Protein AF-A0A1Z4I509-F1 (afdb_monomer_lite)

Radius of gyration: 17.59 Å; chains: 1; bounding box: 39×31×48 Å

Structure (mmCIF, N/CA/C/O backbone):
data_AF-A0A1Z4I509-F1
#
_entry.id   AF-A0A1Z4I509-F1
#
loop_
_atom_site.group_PDB
_atom_site.id
_atom_site.type_symbol
_atom_site.label_atom_id
_atom_site.label_alt_id
_atom_site.label_comp_id
_atom_site.label_asym_id
_atom_site.label_entity_id
_atom_site.label_seq_id
_atom_site.pdbx_PDB_ins_code
_atom_site.Cartn_x
_atom_site.Cartn_y
_atom_site.Cartn_z
_atom_site.occupancy
_atom_site.B_iso_or_equiv
_atom_site.auth_seq_id
_atom_site.auth_comp_id
_atom_site.auth_asym_id
_atom_site.auth_atom_id
_atom_site.pdbx_PDB_model_num
ATOM 1 N N . MET A 1 1 ? -10.366 -4.684 31.241 1.00 82.88 1 MET A N 1
ATOM 2 C CA . MET A 1 1 ? -9.921 -3.848 30.111 1.00 82.88 1 MET A CA 1
ATOM 3 C C . MET A 1 1 ? -9.775 -4.727 28.881 1.00 82.88 1 MET A C 1
ATOM 5 O O . MET A 1 1 ? -9.062 -5.721 28.947 1.00 82.88 1 MET A O 1
ATOM 9 N N . GLN A 1 2 ? -10.506 -4.411 27.819 1.00 95.00 2 GLN A N 1
ATOM 10 C CA . GLN A 1 2 ? -10.500 -5.106 26.530 1.00 95.00 2 GLN A CA 1
ATOM 11 C C . GLN A 1 2 ? -9.866 -4.188 25.478 1.00 95.00 2 GLN A C 1
ATOM 13 O O . GLN A 1 2 ? -9.890 -2.970 25.636 1.00 95.00 2 GLN A O 1
ATOM 18 N N . LEU A 1 3 ? -9.281 -4.758 24.428 1.00 95.19 3 LEU A N 1
ATOM 19 C CA . LEU A 1 3 ? -8.658 -4.005 23.341 1.00 95.19 3 LEU A CA 1
ATOM 20 C C . LEU A 1 3 ? -9.284 -4.441 22.020 1.00 95.19 3 LEU A C 1
ATOM 22 O O . LEU A 1 3 ? -9.348 -5.636 21.738 1.00 95.19 3 LEU A O 1
ATOM 26 N N . VAL A 1 4 ? -9.720 -3.470 21.221 1.00 94.94 4 VAL A N 1
ATOM 27 C CA . VAL A 1 4 ? -10.074 -3.677 19.815 1.00 94.94 4 VAL A CA 1
ATOM 28 C C . VAL A 1 4 ? -8.998 -3.041 18.940 1.00 94.94 4 VAL A C 1
ATOM 30 O O . VAL A 1 4 ? -8.569 -1.914 19.195 1.00 94.94 4 VAL A O 1
ATOM 33 N N . ILE A 1 5 ? -8.540 -3.785 17.936 1.00 95.25 5 ILE A N 1
ATOM 34 C CA . ILE A 1 5 ? -7.506 -3.356 16.994 1.00 95.25 5 ILE A CA 1
ATOM 35 C C . ILE A 1 5 ? -8.140 -3.337 15.607 1.00 95.25 5 ILE A C 1
ATOM 37 O O . ILE A 1 5 ? -8.673 -4.358 15.173 1.00 95.25 5 ILE A O 1
ATOM 41 N N . PHE A 1 6 ? -8.110 -2.183 14.947 1.00 94.44 6 PHE A N 1
ATOM 42 C CA . PHE A 1 6 ? -8.644 -2.006 13.599 1.00 94.44 6 PHE A CA 1
ATOM 43 C C . PHE A 1 6 ? -7.510 -1.919 12.588 1.00 94.44 6 PHE A C 1
ATOM 45 O O . PHE A 1 6 ? -6.542 -1.194 12.805 1.00 94.44 6 PHE A O 1
ATOM 52 N N . ASP A 1 7 ? -7.659 -2.629 11.480 1.00 92.12 7 ASP A N 1
ATOM 53 C CA . ASP A 1 7 ? -6.927 -2.330 10.252 1.00 92.12 7 ASP A CA 1
ATOM 54 C C . ASP A 1 7 ? -7.431 -1.004 9.640 1.00 92.12 7 ASP A C 1
ATOM 56 O O . ASP A 1 7 ? -8.501 -0.518 10.018 1.00 92.12 7 ASP A O 1
ATOM 60 N N . ILE A 1 8 ? -6.670 -0.388 8.734 1.00 89.81 8 ILE A N 1
ATOM 61 C CA . ILE A 1 8 ? -7.024 0.887 8.091 1.00 89.81 8 ILE A CA 1
ATOM 62 C C . ILE A 1 8 ? -7.667 0.621 6.732 1.00 89.81 8 ILE A C 1
ATOM 64 O O . ILE A 1 8 ? -8.854 0.905 6.538 1.00 89.81 8 ILE A O 1
ATOM 68 N N . ASP A 1 9 ? -6.891 0.071 5.804 1.00 87.38 9 ASP A N 1
ATOM 69 C CA . ASP A 1 9 ? -7.250 -0.009 4.395 1.00 87.38 9 ASP A CA 1
ATOM 70 C C . ASP A 1 9 ? -8.288 -1.113 4.152 1.00 87.38 9 ASP A C 1
ATOM 72 O O . ASP A 1 9 ? -8.135 -2.266 4.541 1.00 87.38 9 ASP A O 1
ATOM 76 N N . GLY A 1 10 ? -9.438 -0.743 3.588 1.00 86.69 10 GLY A N 1
ATOM 77 C CA . GLY A 1 10 ? -10.582 -1.643 3.416 1.00 86.69 10 GLY A CA 1
ATOM 78 C C . GLY A 1 10 ? -11.367 -1.946 4.700 1.00 86.69 10 GLY A C 1
ATOM 79 O O . GLY A 1 10 ? -12.423 -2.574 4.618 1.00 86.69 10 GLY A O 1
ATOM 80 N N . THR A 1 11 ? -10.910 -1.466 5.864 1.00 92.31 11 THR A N 1
ATOM 81 C CA . THR A 1 11 ? -11.594 -1.634 7.160 1.00 92.31 11 THR A CA 1
ATOM 82 C C . THR A 1 11 ? -12.173 -0.319 7.680 1.00 92.31 11 THR A C 1
ATOM 84 O O . THR A 1 11 ? -13.371 -0.235 7.950 1.00 92.31 11 THR A O 1
ATOM 87 N N . LEU A 1 12 ? -11.347 0.722 7.812 1.00 92.50 12 LEU A N 1
ATOM 88 C CA . LEU A 1 12 ? -11.775 2.063 8.221 1.00 92.50 12 LEU A CA 1
ATOM 89 C C . LEU A 1 12 ? -11.957 2.991 7.021 1.00 92.50 12 LEU A C 1
ATOM 91 O O . LEU A 1 12 ? -12.886 3.800 7.018 1.00 92.50 12 LEU A O 1
ATOM 95 N N . THR A 1 13 ? -11.107 2.862 6.001 1.00 90.12 13 THR A N 1
ATOM 96 C CA . THR A 1 13 ? -11.131 3.690 4.791 1.00 90.12 13 THR A CA 1
ATOM 97 C C . THR A 1 13 ? -11.274 2.839 3.539 1.00 90.12 13 THR A C 1
ATOM 99 O O . THR A 1 13 ? -10.686 1.769 3.422 1.00 90.12 13 THR A O 1
ATOM 102 N N . ASN A 1 14 ? -12.040 3.320 2.563 1.00 87.12 14 ASN A N 1
ATOM 103 C CA . ASN A 1 14 ? -12.175 2.680 1.259 1.00 87.12 14 ASN A CA 1
ATOM 104 C C . ASN A 1 14 ? -10.986 3.023 0.340 1.00 87.12 14 ASN A C 1
ATOM 106 O O . ASN A 1 14 ? -11.157 3.735 -0.646 1.00 87.12 14 ASN A O 1
ATOM 110 N N . SER A 1 15 ? -9.783 2.577 0.708 1.00 82.25 15 SER A N 1
ATOM 111 C CA . SER A 1 15 ? -8.508 3.001 0.105 1.00 82.25 15 SER A CA 1
ATOM 112 C C . SER A 1 15 ? -7.815 1.958 -0.789 1.00 82.25 15 SER A C 1
ATOM 114 O O . SER A 1 15 ? -6.928 2.327 -1.557 1.00 82.25 15 SER A O 1
ATOM 116 N N . ASN A 1 16 ? -8.242 0.690 -0.772 1.00 78.38 16 ASN A N 1
ATOM 117 C CA . ASN A 1 16 ? -7.530 -0.415 -1.442 1.00 78.38 16 ASN A CA 1
ATOM 118 C C . ASN A 1 16 ? -7.316 -0.208 -2.954 1.00 78.38 16 ASN A C 1
ATOM 120 O O . ASN A 1 16 ? -6.223 -0.432 -3.474 1.00 78.38 16 ASN A O 1
ATOM 124 N N . ASP A 1 17 ? -8.350 0.231 -3.675 1.00 79.06 17 ASP A N 1
ATOM 125 C CA . ASP A 1 17 ? -8.315 0.259 -5.144 1.00 79.06 17 ASP A CA 1
ATOM 126 C C . ASP A 1 17 ? -7.367 1.335 -5.701 1.00 79.06 17 ASP A C 1
ATOM 128 O O . ASP A 1 17 ? -6.696 1.138 -6.724 1.00 79.06 17 ASP A O 1
ATOM 132 N N . PHE A 1 18 ? -7.297 2.498 -5.044 1.00 85.38 18 PHE A N 1
ATOM 133 C CA . PHE A 1 18 ? -6.451 3.589 -5.531 1.00 85.38 18 PHE A CA 1
ATOM 134 C C . PHE A 1 18 ? -4.980 3.373 -5.170 1.00 85.38 18 PHE A C 1
ATOM 136 O O . PHE A 1 18 ? -4.111 3.810 -5.929 1.00 85.38 18 PHE A O 1
ATOM 143 N N . ASP A 1 19 ? -4.711 2.683 -4.061 1.00 87.81 19 ASP A N 1
ATOM 144 C CA . ASP A 1 19 ? -3.364 2.343 -3.622 1.00 87.81 19 ASP A CA 1
ATOM 145 C C . ASP A 1 19 ? -2.666 1.432 -4.642 1.00 87.81 19 ASP A C 1
ATOM 147 O O . ASP A 1 19 ? -1.652 1.810 -5.239 1.00 87.81 19 ASP A O 1
ATOM 151 N N . ALA A 1 20 ? -3.318 0.317 -4.993 1.00 90.38 20 ALA A N 1
ATOM 152 C CA . ALA A 1 20 ? -2.856 -0.605 -6.031 1.00 90.38 20 ALA A CA 1
ATOM 153 C C . ALA A 1 20 ? -2.611 0.104 -7.377 1.00 90.38 20 ALA A C 1
ATOM 155 O O . ALA A 1 20 ? -1.593 -0.116 -8.042 1.00 90.38 20 ALA A O 1
ATOM 156 N N . THR A 1 21 ? -3.518 1.010 -7.761 1.00 92.38 21 THR A N 1
ATOM 157 C CA . THR A 1 21 ? -3.390 1.805 -8.992 1.00 92.38 21 THR A CA 1
ATOM 158 C C . THR A 1 21 ? -2.153 2.706 -8.958 1.00 92.38 21 THR A C 1
ATOM 160 O O . THR A 1 21 ? -1.405 2.778 -9.938 1.00 92.38 21 THR A O 1
ATOM 163 N N . CYS A 1 22 ? -1.909 3.395 -7.840 1.00 94.31 22 CYS A N 1
ATOM 164 C CA . CYS A 1 22 ? -0.744 4.263 -7.678 1.00 94.31 22 CYS A CA 1
ATOM 165 C C . CYS A 1 22 ? 0.562 3.463 -7.669 1.00 94.31 22 CYS A C 1
ATOM 167 O O . CYS A 1 22 ? 1.551 3.919 -8.247 1.00 94.31 22 CYS A O 1
ATOM 169 N N . PHE A 1 23 ? 0.563 2.276 -7.060 1.00 95.31 23 PHE A N 1
ATOM 170 C CA . PHE A 1 23 ? 1.738 1.418 -6.984 1.00 95.31 23 PHE A CA 1
ATOM 171 C C . PHE A 1 23 ? 2.159 0.920 -8.370 1.00 95.31 23 PHE A C 1
ATOM 173 O O . PHE A 1 23 ? 3.288 1.167 -8.794 1.00 95.31 23 PHE A O 1
ATOM 180 N N . ILE A 1 24 ? 1.230 0.347 -9.145 1.00 95.81 24 ILE A N 1
ATOM 181 C CA . ILE A 1 24 ? 1.487 -0.097 -10.529 1.00 95.81 24 ILE A CA 1
ATOM 182 C C . ILE A 1 24 ? 1.959 1.074 -11.395 1.00 95.81 24 ILE A C 1
ATOM 184 O O . ILE A 1 24 ? 2.954 0.969 -12.119 1.00 95.81 24 ILE A O 1
ATOM 188 N N . ARG A 1 25 ? 1.290 2.227 -11.282 1.00 96.31 25 ARG A N 1
ATOM 189 C CA . ARG A 1 25 ? 1.648 3.426 -12.044 1.00 96.31 25 ARG A CA 1
ATOM 190 C C . ARG A 1 25 ? 3.049 3.940 -11.701 1.00 96.31 25 ARG A C 1
ATOM 192 O O . ARG A 1 25 ? 3.692 4.545 -12.559 1.00 96.31 25 ARG A O 1
ATOM 199 N N . ALA A 1 26 ? 3.545 3.708 -10.486 1.00 97.56 26 ALA A N 1
ATOM 200 C CA . ALA A 1 26 ? 4.902 4.088 -10.111 1.00 97.56 26 ALA A CA 1
ATOM 201 C C . ALA A 1 26 ? 5.961 3.303 -10.899 1.00 97.56 26 ALA A C 1
ATOM 203 O O . ALA A 1 26 ? 6.915 3.907 -11.391 1.00 97.56 26 ALA A O 1
ATOM 204 N N . PHE A 1 27 ? 5.772 1.994 -11.082 1.00 97.62 27 PHE A N 1
ATOM 205 C CA . PHE A 1 27 ? 6.670 1.174 -11.901 1.00 97.62 27 PHE A CA 1
ATOM 206 C C . PHE A 1 27 ? 6.645 1.576 -13.374 1.00 97.62 27 PHE A C 1
ATOM 208 O O . PHE A 1 27 ? 7.697 1.679 -14.007 1.00 97.62 27 PHE A O 1
ATOM 215 N N . GLU A 1 28 ? 5.456 1.841 -13.911 1.00 96.81 28 GLU A N 1
ATOM 216 C CA . GLU A 1 28 ? 5.304 2.280 -15.296 1.00 96.81 28 GLU A CA 1
ATOM 217 C C . GLU A 1 28 ? 6.041 3.607 -15.537 1.00 96.81 28 GLU A C 1
ATOM 219 O O . GLU A 1 28 ? 6.774 3.746 -16.512 1.00 96.81 28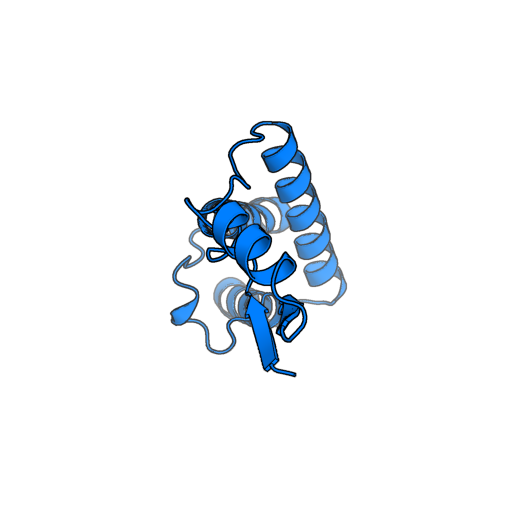 GLU A O 1
ATOM 224 N N . LEU A 1 29 ? 5.901 4.575 -14.625 1.00 97.06 29 LEU A N 1
ATOM 225 C CA . LEU A 1 29 ? 6.510 5.898 -14.775 1.00 97.06 29 LEU A CA 1
ATOM 226 C C . LEU A 1 29 ? 8.028 5.914 -14.564 1.00 97.06 29 LEU A C 1
ATOM 228 O O . LEU A 1 29 ? 8.709 6.704 -15.214 1.00 97.06 29 LEU A O 1
ATOM 232 N N . GLU A 1 30 ? 8.561 5.096 -13.655 1.00 97.31 30 GLU A N 1
ATOM 233 C CA . GLU A 1 30 ? 9.997 5.109 -13.338 1.00 97.31 30 GLU A CA 1
ATOM 234 C C . GLU A 1 30 ? 10.814 4.133 -14.198 1.00 97.31 30 GLU A C 1
ATOM 236 O O . GLU A 1 30 ? 11.981 4.409 -14.481 1.00 97.31 30 GLU A O 1
ATOM 241 N N . PHE A 1 31 ? 10.221 3.014 -14.633 1.00 95.94 31 PHE A N 1
ATOM 242 C CA . PHE A 1 31 ? 10.941 1.932 -15.323 1.00 95.94 31 PHE A CA 1
ATOM 243 C C . PHE A 1 31 ? 10.280 1.465 -16.623 1.00 95.94 31 PHE A C 1
ATOM 245 O O . PHE A 1 31 ? 10.849 0.630 -17.323 1.00 95.94 31 P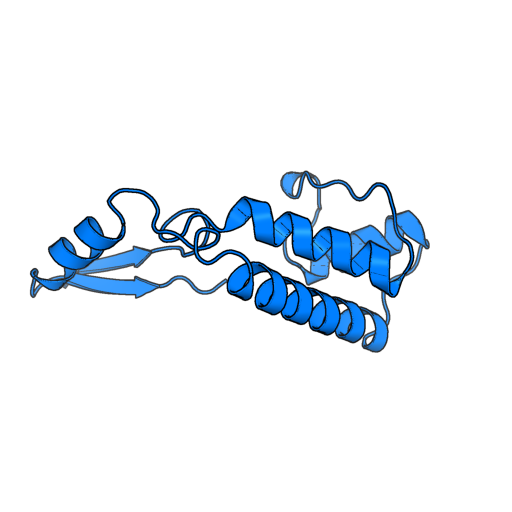HE A O 1
ATOM 252 N N . GLY A 1 32 ? 9.098 1.983 -16.972 1.00 96.12 32 GLY A N 1
ATOM 253 C CA . GLY A 1 32 ? 8.368 1.551 -18.165 1.00 96.12 32 GLY A CA 1
ATOM 254 C C . GLY A 1 32 ? 7.803 0.135 -18.058 1.00 96.12 32 GLY A C 1
ATOM 255 O O . GLY A 1 32 ? 7.493 -0.470 -19.082 1.00 96.12 32 GLY A O 1
ATOM 256 N N . PHE A 1 33 ? 7.686 -0.422 -16.847 1.00 95.81 33 PHE A N 1
ATOM 257 C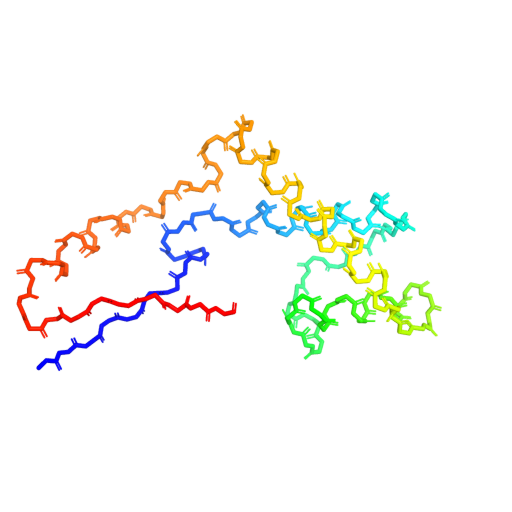 CA . PHE A 1 33 ? 7.115 -1.754 -16.663 1.00 95.81 33 PHE A CA 1
ATOM 258 C C . PHE A 1 33 ? 5.602 -1.706 -16.885 1.00 95.81 33 PHE A C 1
ATOM 260 O O . PHE A 1 33 ? 4.869 -1.091 -16.113 1.00 95.81 33 PHE A 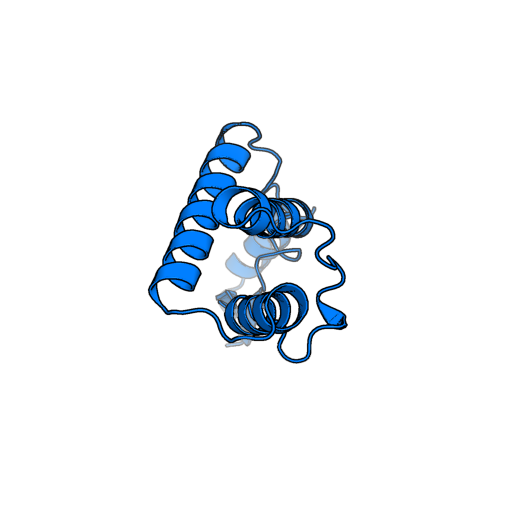O 1
ATOM 267 N N . SER A 1 34 ? 5.144 -2.373 -17.940 1.00 90.75 34 SER A N 1
ATOM 268 C CA . SER A 1 34 ? 3.733 -2.622 -18.229 1.00 90.75 34 SER A CA 1
ATOM 269 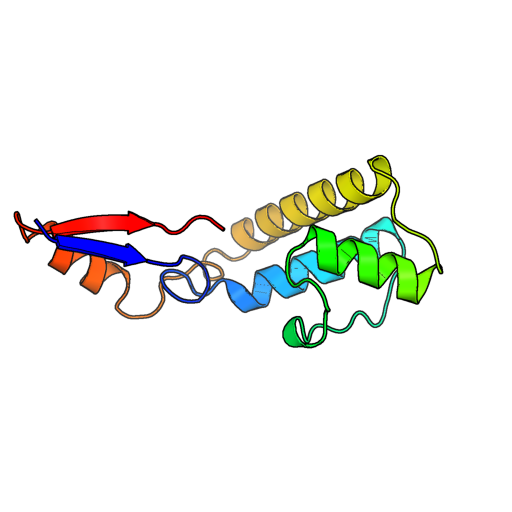C C . SER A 1 34 ? 3.331 -4.034 -17.798 1.00 90.75 34 SER A C 1
ATOM 271 O O . SER A 1 34 ? 4.191 -4.879 -17.536 1.00 90.75 34 SER A O 1
ATOM 273 N N . GLU A 1 35 ? 2.021 -4.302 -17.751 1.00 91.31 35 GLU A N 1
ATOM 274 C CA . GLU A 1 35 ? 1.470 -5.642 -17.476 1.00 91.31 35 GLU A CA 1
ATOM 275 C C . GLU A 1 35 ? 1.990 -6.220 -16.148 1.00 91.31 35 GLU A C 1
ATOM 277 O O . GLU A 1 35 ? 2.538 -7.323 -16.092 1.00 91.31 35 GLU A O 1
ATOM 282 N N . ILE A 1 36 ? 1.907 -5.421 -15.083 1.00 94.62 36 ILE A N 1
ATOM 283 C CA . ILE A 1 36 ? 2.146 -5.889 -13.716 1.00 94.62 36 ILE A CA 1
ATOM 284 C C . ILE A 1 36 ? 0.871 -6.576 -13.237 1.00 94.62 36 ILE A C 1
ATOM 286 O O . ILE A 1 36 ? -0.222 -6.024 -13.377 1.00 94.62 36 ILE A O 1
ATOM 290 N N . ASN A 1 37 ? 1.018 -7.778 -12.686 1.00 92.44 37 ASN A N 1
ATOM 291 C CA . ASN A 1 37 ? -0.090 -8.513 -12.105 1.00 92.44 37 ASN A CA 1
ATOM 292 C C . ASN A 1 37 ? -0.588 -7.778 -10.855 1.00 92.44 37 ASN A C 1
ATOM 294 O O . ASN A 1 37 ? 0.145 -7.632 -9.886 1.00 92.44 37 ASN A O 1
ATOM 298 N N . SER A 1 38 ? -1.832 -7.307 -10.875 1.00 90.56 38 SER A N 1
ATOM 299 C CA . SER A 1 38 ? -2.446 -6.649 -9.718 1.00 90.56 38 SER A CA 1
ATOM 300 C C . SER A 1 38 ? -3.039 -7.642 -8.715 1.00 90.56 38 SER A C 1
ATOM 302 O O . SER A 1 38 ? -3.577 -7.225 -7.691 1.00 90.56 38 SER A O 1
ATOM 304 N N . ASN A 1 39 ? -2.997 -8.949 -8.999 1.00 91.88 39 ASN A N 1
ATOM 305 C CA . ASN A 1 39 ? -3.371 -9.969 -8.031 1.00 91.88 39 ASN A CA 1
ATOM 306 C C . ASN A 1 39 ? -2.223 -10.193 -7.038 1.00 91.88 39 ASN A C 1
ATOM 308 O O . ASN A 1 39 ? -1.431 -11.126 -7.171 1.00 91.88 39 ASN A O 1
ATOM 312 N N . TRP A 1 40 ? -2.156 -9.342 -6.011 1.00 91.88 40 TRP A N 1
ATOM 313 C CA . TRP A 1 40 ? -1.107 -9.384 -4.986 1.00 91.88 40 TRP A CA 1
ATOM 314 C C . TRP A 1 40 ? -1.001 -10.734 -4.268 1.00 91.88 40 TRP A C 1
ATOM 316 O O . TRP A 1 40 ? 0.076 -11.091 -3.808 1.00 91.88 40 TRP A O 1
ATOM 326 N N . SER A 1 41 ? -2.083 -11.518 -4.221 1.00 91.56 41 SER A N 1
ATOM 327 C CA . SER A 1 41 ? -2.088 -12.845 -3.587 1.00 91.56 41 SER A CA 1
ATOM 328 C C . SER A 1 41 ? -1.257 -13.906 -4.322 1.00 91.56 41 SER A C 1
ATOM 330 O O . SER A 1 41 ? -0.953 -14.943 -3.739 1.00 91.56 41 SER A O 1
ATOM 332 N N . GLU A 1 42 ? -0.875 -13.655 -5.578 1.00 93.88 42 GLU A N 1
ATOM 333 C CA . GLU A 1 42 ? -0.011 -14.544 -6.368 1.00 93.88 42 GLU A CA 1
ATOM 334 C C . GLU A 1 42 ? 1.488 -14.278 -6.146 1.00 93.88 42 GLU A C 1
ATOM 336 O O . GLU A 1 42 ? 2.330 -15.028 -6.641 1.00 93.88 42 GLU A O 1
ATOM 341 N N . TYR A 1 43 ? 1.836 -13.229 -5.397 1.00 94.44 43 TYR A N 1
ATOM 342 C CA . TYR A 1 43 ? 3.217 -12.912 -5.048 1.00 94.44 43 TYR A CA 1
ATOM 343 C C . TYR A 1 43 ? 3.670 -13.719 -3.829 1.00 94.44 43 TYR A C 1
ATOM 345 O O . TYR A 1 43 ? 2.918 -13.898 -2.872 1.00 94.44 43 TYR A O 1
ATOM 353 N N . GLU A 1 44 ? 4.927 -14.170 -3.830 1.00 94.31 44 GLU A N 1
ATOM 354 C CA . GLU A 1 44 ? 5.479 -14.974 -2.726 1.00 94.31 44 GLU A CA 1
ATOM 355 C C . GLU A 1 44 ? 5.535 -14.177 -1.413 1.00 94.31 44 GLU A C 1
ATOM 357 O O . GLU A 1 44 ? 5.274 -14.701 -0.329 1.00 94.31 44 GLU A O 1
ATOM 362 N N . ASN A 1 45 ? 5.849 -12.885 -1.514 1.00 92.44 45 ASN A N 1
ATOM 363 C CA . ASN A 1 45 ? 5.865 -11.954 -0.398 1.00 92.44 45 ASN A CA 1
ATOM 364 C C . ASN A 1 45 ? 5.042 -10.716 -0.759 1.00 92.44 45 ASN A C 1
ATOM 366 O O . ASN A 1 45 ? 5.460 -9.902 -1.580 1.00 92.44 45 ASN A O 1
ATOM 370 N N . ILE A 1 46 ? 3.896 -10.575 -0.094 1.00 92.19 46 ILE A N 1
ATOM 371 C CA . ILE A 1 46 ? 2.883 -9.549 -0.372 1.00 92.19 46 ILE A CA 1
ATOM 372 C C . ILE A 1 46 ? 3.215 -8.155 0.183 1.00 92.19 46 ILE A C 1
ATOM 374 O O . ILE A 1 46 ? 2.393 -7.251 0.095 1.00 92.19 46 ILE A O 1
ATOM 378 N N . THR A 1 47 ? 4.394 -7.958 0.777 1.00 91.38 47 THR A N 1
ATOM 379 C CA . THR A 1 47 ? 4.856 -6.610 1.149 1.00 91.38 47 THR A CA 1
ATOM 380 C C . THR A 1 47 ? 5.288 -5.834 -0.094 1.00 91.38 47 THR A C 1
ATOM 382 O O . THR A 1 47 ? 5.812 -6.434 -1.032 1.00 91.38 47 THR A O 1
ATOM 385 N N . ASP A 1 48 ? 5.212 -4.498 -0.071 1.00 91.81 48 ASP A N 1
ATOM 386 C CA . ASP A 1 48 ? 5.703 -3.640 -1.166 1.00 91.81 48 ASP A CA 1
ATOM 387 C C . ASP A 1 48 ? 7.109 -4.027 -1.633 1.00 91.81 48 ASP A C 1
ATOM 389 O O . ASP A 1 48 ? 7.408 -4.054 -2.826 1.00 91.81 48 ASP A O 1
ATOM 393 N N . SER A 1 49 ? 7.994 -4.340 -0.682 1.00 93.00 49 SER A N 1
ATOM 394 C CA . SER A 1 49 ? 9.370 -4.741 -0.972 1.00 93.00 49 SER A CA 1
ATOM 395 C C . SER A 1 49 ? 9.467 -6.118 -1.627 1.00 93.00 49 SER A C 1
ATOM 397 O O . SER A 1 49 ? 10.260 -6.278 -2.555 1.00 93.00 49 SER A O 1
ATOM 399 N N . GLY A 1 50 ? 8.658 -7.083 -1.182 1.00 95.31 50 GLY A N 1
ATOM 400 C CA . GLY A 1 50 ? 8.577 -8.415 -1.774 1.00 95.31 50 GLY A CA 1
ATOM 401 C C . GLY A 1 50 ? 8.030 -8.356 -3.196 1.00 95.31 50 GLY A C 1
ATOM 402 O O . GLY A 1 50 ? 8.675 -8.842 -4.125 1.00 95.31 50 GLY A O 1
ATOM 403 N N . ILE A 1 51 ? 6.919 -7.641 -3.382 1.00 96.50 51 ILE A N 1
ATOM 404 C CA . ILE A 1 51 ? 6.303 -7.415 -4.692 1.00 96.50 51 ILE A CA 1
ATOM 405 C C . ILE A 1 51 ? 7.284 -6.698 -5.627 1.00 96.50 51 ILE A C 1
ATOM 407 O O . ILE A 1 51 ? 7.497 -7.135 -6.755 1.00 96.50 51 ILE A O 1
ATOM 411 N N . THR A 1 52 ? 7.961 -5.644 -5.155 1.00 96.69 52 THR A N 1
ATOM 412 C CA . THR A 1 52 ? 8.970 -4.922 -5.950 1.00 96.69 52 THR A CA 1
ATOM 413 C C . THR A 1 52 ? 10.103 -5.841 -6.401 1.00 96.69 52 THR A C 1
ATOM 415 O O . THR A 1 52 ? 10.504 -5.793 -7.563 1.00 96.69 52 THR A O 1
ATOM 418 N N . GLN A 1 53 ? 10.628 -6.682 -5.505 1.00 96.88 53 GLN A N 1
ATOM 419 C CA . GLN A 1 53 ? 11.694 -7.626 -5.845 1.00 96.88 53 GLN A CA 1
ATOM 420 C C . GLN A 1 53 ? 11.236 -8.635 -6.897 1.00 96.88 53 GLN A C 1
ATOM 422 O O . GLN A 1 53 ? 11.956 -8.856 -7.870 1.00 96.88 53 GLN A O 1
ATOM 427 N N . GLN A 1 54 ? 10.038 -9.197 -6.733 1.00 97.50 54 GLN A N 1
ATOM 428 C CA . GLN A 1 54 ? 9.487 -10.161 -7.676 1.00 97.50 54 GLN A CA 1
ATOM 429 C C . GLN A 1 54 ? 9.222 -9.524 -9.049 1.00 97.50 54 GLN A C 1
ATOM 431 O O . GLN A 1 54 ? 9.635 -10.088 -10.057 1.00 97.50 54 GLN A O 1
ATOM 436 N N . ILE A 1 55 ? 8.652 -8.314 -9.111 1.00 97.00 55 ILE A N 1
ATOM 437 C CA . ILE A 1 55 ? 8.452 -7.582 -10.376 1.00 97.00 55 ILE A CA 1
ATOM 438 C C . ILE A 1 55 ? 9.789 -7.353 -11.095 1.00 97.00 55 ILE A C 1
ATOM 440 O O . ILE A 1 55 ? 9.894 -7.560 -12.303 1.00 97.00 55 ILE A O 1
ATOM 444 N N . PHE A 1 56 ? 10.831 -6.936 -10.371 1.00 97.50 56 PHE A N 1
ATOM 445 C CA . PHE A 1 56 ? 12.163 -6.741 -10.954 1.00 97.50 56 PHE A CA 1
ATOM 446 C C . PHE A 1 56 ? 12.763 -8.048 -11.473 1.00 97.50 56 PHE A C 1
ATOM 448 O O . PHE A 1 56 ? 13.355 -8.069 -12.554 1.00 97.50 56 PHE A O 1
ATOM 455 N N . TRP A 1 57 ? 12.568 -9.141 -10.740 1.00 96.88 57 TRP A N 1
ATOM 456 C CA . TRP A 1 57 ? 12.996 -10.458 -11.178 1.00 96.88 57 TRP A CA 1
ATOM 457 C C . TRP A 1 57 ? 12.263 -10.899 -12.453 1.00 96.88 57 TRP A C 1
ATOM 459 O O . TRP A 1 57 ? 12.905 -11.287 -13.422 1.00 96.88 57 TRP A O 1
ATOM 469 N N . GLU A 1 58 ? 10.941 -10.754 -12.510 1.00 95.50 58 GLU A N 1
ATOM 470 C CA . GLU A 1 58 ? 10.125 -11.129 -13.671 1.00 95.50 58 GLU A CA 1
ATOM 471 C C . GLU A 1 58 ? 10.427 -10.282 -14.917 1.00 95.50 58 GLU A C 1
ATOM 473 O O . GLU A 1 58 ? 10.441 -10.803 -16.032 1.00 95.50 58 GLU A O 1
ATOM 478 N N . LYS A 1 59 ? 10.669 -8.975 -14.750 1.00 95.50 59 LYS A N 1
ATOM 479 C CA . LYS A 1 59 ? 10.849 -8.041 -15.876 1.00 95.50 59 LYS A CA 1
ATOM 480 C C . LYS A 1 59 ? 12.303 -7.913 -16.334 1.00 95.50 59 LYS A C 1
ATOM 482 O O . LYS A 1 59 ? 12.538 -7.683 -17.518 1.00 95.50 59 LYS A O 1
ATOM 487 N N . LEU A 1 60 ? 13.271 -8.031 -15.422 1.00 95.81 60 LEU A N 1
ATOM 488 C CA . LEU A 1 60 ? 14.693 -7.767 -15.690 1.00 95.81 60 LEU A CA 1
ATOM 489 C C . LEU A 1 60 ? 15.632 -8.919 -15.298 1.00 95.81 60 LEU A C 1
ATOM 491 O O . LEU A 1 60 ? 16.830 -8.825 -15.564 1.00 95.81 60 LEU A O 1
ATOM 495 N N . ASN A 1 61 ? 15.127 -9.988 -14.673 1.00 96.94 61 ASN A N 1
ATOM 496 C CA . ASN A 1 61 ? 15.918 -11.121 -14.178 1.00 96.94 61 ASN A CA 1
ATOM 497 C C . ASN A 1 61 ? 17.049 -10.698 -13.215 1.00 96.94 61 ASN A C 1
ATOM 499 O O . ASN A 1 61 ? 18.152 -11.249 -13.228 1.00 96.94 61 ASN A O 1
ATOM 503 N N . GLN A 1 62 ? 16.780 -9.674 -12.400 1.00 96.38 62 GLN A N 1
ATOM 504 C CA . GLN A 1 62 ? 17.691 -9.144 -11.385 1.00 96.38 62 GLN A CA 1
ATOM 505 C C . GLN A 1 62 ? 16.905 -8.572 -10.203 1.00 96.38 62 GLN A C 1
ATOM 507 O O . GLN A 1 62 ? 15.744 -8.207 -10.350 1.00 96.38 62 GLN A O 1
ATOM 512 N N . LEU A 1 63 ? 17.545 -8.452 -9.039 1.00 97.50 63 LEU A N 1
ATOM 513 C CA . LEU A 1 63 ? 16.964 -7.750 -7.892 1.00 97.50 63 LEU A CA 1
ATOM 514 C C . LEU A 1 63 ? 17.128 -6.226 -8.037 1.00 97.50 63 LEU A C 1
ATOM 516 O O . LEU A 1 63 ? 18.136 -5.774 -8.590 1.00 97.50 63 LEU A O 1
ATOM 520 N N . PRO A 1 64 ? 16.182 -5.427 -7.512 1.00 97.19 64 PRO A N 1
ATOM 521 C CA . PRO A 1 64 ? 16.276 -3.976 -7.546 1.00 97.19 64 PRO A CA 1
ATOM 522 C C . PRO A 1 64 ? 17.426 -3.490 -6.662 1.00 97.19 64 PRO A C 1
ATOM 524 O O . PRO A 1 64 ? 17.646 -3.970 -5.546 1.00 97.19 64 PRO A O 1
ATOM 527 N N . LYS A 1 65 ? 18.136 -2.466 -7.125 1.00 97.56 65 LYS A N 1
ATOM 528 C CA . LYS A 1 65 ? 19.075 -1.701 -6.303 1.00 97.56 65 LYS A CA 1
ATOM 529 C C . LYS A 1 65 ? 18.303 -0.833 -5.314 1.00 97.56 65 LYS A C 1
ATOM 531 O O . LYS A 1 65 ? 17.182 -0.402 -5.577 1.00 97.56 65 LYS A O 1
ATOM 536 N N . GLN A 1 66 ? 18.945 -0.473 -4.204 1.00 96.25 66 GLN A N 1
ATOM 537 C CA . GLN A 1 66 ? 18.335 0.409 -3.199 1.00 96.25 66 GLN A CA 1
ATOM 538 C C . GLN A 1 66 ? 17.848 1.740 -3.794 1.00 96.25 66 GLN A C 1
ATOM 540 O O . GLN A 1 66 ? 16.779 2.224 -3.434 1.00 96.25 66 GLN A O 1
ATOM 545 N N . GLU A 1 67 ? 18.592 2.314 -4.741 1.00 97.00 67 GLU A N 1
ATOM 546 C CA . GLU A 1 67 ? 18.191 3.544 -5.432 1.00 97.00 67 GLU A CA 1
ATOM 547 C C . GLU A 1 67 ? 16.913 3.371 -6.260 1.00 97.00 67 GLU A C 1
ATOM 549 O O . GLU A 1 67 ? 16.104 4.294 -6.339 1.00 97.00 67 GLU A O 1
ATOM 554 N N . GLU A 1 68 ? 16.710 2.196 -6.856 1.00 97.38 68 GLU A N 1
ATOM 555 C CA . GLU A 1 68 ? 15.527 1.883 -7.660 1.00 97.38 68 GLU A CA 1
ATOM 556 C C . GLU A 1 68 ? 14.304 1.726 -6.757 1.00 97.38 68 GLU A C 1
ATOM 558 O O . GLU A 1 68 ? 13.285 2.369 -6.998 1.00 97.38 68 GLU A O 1
ATOM 563 N N . VAL A 1 69 ? 14.445 1.005 -5.639 1.00 96.69 69 VAL A N 1
ATOM 564 C CA . VAL A 1 69 ? 13.399 0.913 -4.604 1.00 96.69 69 VAL A CA 1
ATOM 565 C C . VAL A 1 69 ? 13.019 2.302 -4.081 1.00 96.69 69 VAL A C 1
ATOM 567 O O . VAL A 1 69 ? 11.838 2.622 -3.943 1.00 96.69 69 VAL A O 1
ATOM 570 N N . LEU A 1 70 ? 14.004 3.172 -3.833 1.00 96.19 70 LEU A N 1
ATOM 571 C CA . LEU A 1 70 ? 13.750 4.541 -3.380 1.00 96.19 70 LEU A CA 1
ATOM 572 C C . LEU A 1 70 ? 13.019 5.389 -4.429 1.00 96.19 70 LEU A C 1
ATOM 574 O O . LEU A 1 70 ? 12.182 6.211 -4.049 1.00 96.19 70 LEU A O 1
ATOM 578 N N . LYS A 1 71 ? 13.311 5.216 -5.724 1.00 97.19 71 LYS A N 1
ATOM 579 C CA . LYS A 1 71 ? 12.583 5.899 -6.807 1.00 97.19 71 LYS A CA 1
ATOM 580 C C . LYS A 1 71 ? 11.119 5.472 -6.845 1.00 97.19 71 LYS A C 1
ATOM 582 O O . LYS A 1 71 ? 10.251 6.343 -6.851 1.00 97.19 71 LYS A O 1
ATOM 587 N N . ILE A 1 72 ? 10.852 4.167 -6.761 1.00 96.94 72 ILE A N 1
ATOM 588 C CA . ILE A 1 72 ? 9.487 3.613 -6.733 1.00 96.94 72 ILE A CA 1
ATOM 589 C C . ILE A 1 72 ? 8.731 4.170 -5.540 1.00 96.94 72 ILE A C 1
ATOM 591 O O . ILE A 1 72 ? 7.673 4.763 -5.716 1.00 96.94 72 ILE A O 1
ATOM 595 N N . LYS A 1 73 ? 9.313 4.080 -4.338 1.00 95.88 73 LYS A N 1
ATOM 596 C CA . LYS A 1 73 ? 8.684 4.576 -3.111 1.00 95.88 73 LYS A CA 1
ATOM 597 C C . LYS A 1 73 ? 8.344 6.064 -3.202 1.00 95.88 73 LYS A C 1
ATOM 599 O O . LYS A 1 73 ? 7.235 6.467 -2.867 1.00 95.88 73 LYS A O 1
ATOM 604 N N . LYS A 1 74 ? 9.279 6.893 -3.680 1.00 97.12 74 LYS A N 1
ATOM 605 C CA . LYS A 1 74 ? 9.044 8.336 -3.855 1.00 97.12 74 LYS A CA 1
ATOM 606 C C . LYS A 1 74 ? 7.944 8.613 -4.873 1.00 97.12 74 LYS A C 1
ATOM 608 O O . LYS A 1 74 ? 7.089 9.463 -4.625 1.00 97.12 74 LYS A O 1
ATOM 613 N N . ARG A 1 75 ? 7.961 7.914 -6.012 1.00 97.62 75 ARG A N 1
ATOM 614 C CA . ARG A 1 75 ? 6.939 8.073 -7.048 1.00 97.62 75 ARG A CA 1
ATOM 615 C C . ARG A 1 75 ? 5.569 7.658 -6.532 1.00 97.62 75 ARG A C 1
ATOM 617 O O . ARG A 1 75 ? 4.615 8.403 -6.724 1.00 97.62 75 ARG A O 1
ATOM 624 N N . PHE A 1 76 ? 5.495 6.516 -5.864 1.00 96.50 76 PHE A N 1
ATOM 625 C CA . PHE A 1 76 ? 4.279 5.975 -5.282 1.00 96.50 76 PHE A CA 1
ATOM 626 C C . PHE A 1 76 ? 3.645 6.950 -4.286 1.00 96.50 76 PHE A C 1
ATOM 628 O O . PHE A 1 76 ? 2.515 7.376 -4.503 1.00 96.50 76 PHE A O 1
ATOM 635 N N . VAL A 1 77 ? 4.403 7.424 -3.289 1.00 95.12 77 VAL A N 1
ATOM 636 C CA . VAL A 1 77 ? 3.912 8.418 -2.313 1.00 95.12 77 VAL A CA 1
ATOM 637 C C . VAL A 1 77 ? 3.423 9.691 -3.008 1.00 95.12 77 VAL A C 1
ATOM 639 O O . VAL A 1 77 ? 2.333 10.177 -2.719 1.00 95.12 77 VAL A O 1
ATOM 642 N N . SER A 1 78 ? 4.173 10.196 -3.992 1.00 96.31 78 SER A N 1
ATOM 643 C CA . SER A 1 78 ? 3.752 11.372 -4.759 1.00 96.31 78 SER A CA 1
ATOM 644 C C . SER A 1 78 ? 2.445 11.139 -5.530 1.00 96.31 78 SER A C 1
ATOM 646 O O . SER A 1 78 ? 1.630 12.054 -5.660 1.00 96.31 78 SER A O 1
ATOM 648 N N . LEU A 1 79 ? 2.218 9.934 -6.057 1.00 95.06 79 LEU A N 1
ATOM 649 C CA . LEU A 1 79 ? 0.968 9.585 -6.732 1.00 95.06 79 LEU A CA 1
ATOM 650 C C . LEU A 1 79 ? -0.200 9.507 -5.743 1.00 95.06 79 LEU A C 1
ATOM 652 O O . LEU A 1 79 ? -1.257 10.060 -6.051 1.00 95.06 79 LEU A O 1
ATOM 656 N N . LEU A 1 80 ? -0.005 8.920 -4.558 1.00 91.94 80 LEU A N 1
ATOM 657 C CA . LEU A 1 80 ? -1.020 8.873 -3.498 1.00 91.94 80 LEU A CA 1
ATOM 658 C C . LEU A 1 80 ? -1.442 10.284 -3.062 1.00 91.94 80 LEU A C 1
ATOM 660 O O . LEU A 1 80 ? -2.634 10.602 -3.027 1.00 91.94 80 LEU A O 1
ATOM 664 N N . GLU A 1 81 ? -0.477 11.169 -2.803 1.00 91.44 81 GLU A N 1
ATOM 665 C CA . GLU A 1 81 ? -0.728 12.565 -2.419 1.00 91.44 81 GLU A CA 1
ATOM 666 C C . GLU A 1 81 ? -1.492 13.332 -3.505 1.00 91.44 81 GLU A C 1
ATOM 668 O O . GLU A 1 81 ? -2.509 13.970 -3.238 1.00 91.44 81 GLU A O 1
ATOM 673 N N . ASN A 1 82 ? -1.045 13.244 -4.759 1.00 91.50 82 ASN A N 1
ATOM 674 C CA . ASN A 1 82 ? -1.703 13.940 -5.864 1.00 91.50 82 ASN A CA 1
ATOM 675 C C . ASN A 1 82 ? -3.127 13.424 -6.112 1.00 91.50 82 ASN A C 1
ATOM 677 O O . ASN A 1 82 ? -4.024 14.197 -6.457 1.00 91.50 82 ASN A O 1
ATOM 681 N N . THR A 1 83 ? -3.332 12.116 -5.977 1.00 88.19 83 THR A N 1
ATOM 682 C CA . THR A 1 83 ? -4.612 11.464 -6.266 1.00 88.19 83 THR A CA 1
ATOM 683 C C . THR A 1 83 ? -5.624 11.758 -5.160 1.00 88.19 83 THR A C 1
ATOM 685 O O . THR A 1 83 ? -6.731 12.210 -5.460 1.00 88.19 83 THR A O 1
ATOM 688 N N . SER A 1 84 ? -5.216 11.654 -3.892 1.00 85.31 84 SER A N 1
ATOM 689 C CA . SER A 1 84 ? -6.042 12.029 -2.734 1.00 85.31 84 SER A CA 1
ATOM 690 C C . SER A 1 84 ? -6.423 13.517 -2.724 1.00 85.31 84 SER A C 1
ATOM 692 O O . SER A 1 84 ? -7.568 13.861 -2.429 1.00 85.31 84 SER A O 1
ATOM 694 N N . GLN A 1 85 ? -5.518 14.418 -3.123 1.00 86.00 85 GLN A N 1
ATOM 695 C CA . GLN A 1 85 ? -5.828 15.850 -3.234 1.00 86.00 85 GLN A CA 1
ATOM 696 C C . GLN A 1 85 ? -6.861 16.151 -4.326 1.00 86.00 85 GLN A C 1
ATOM 698 O O . GLN A 1 85 ? -7.728 17.009 -4.141 1.00 86.00 85 GLN A O 1
ATOM 703 N N . LYS A 1 86 ? -6.780 15.454 -5.466 1.00 85.75 86 LYS A N 1
ATOM 704 C CA . LYS A 1 86 ? -7.710 15.630 -6.592 1.00 85.75 86 LYS A CA 1
ATOM 705 C C . LYS A 1 86 ? -9.082 15.031 -6.319 1.00 85.75 86 LYS A C 1
ATOM 707 O O . LYS A 1 86 ? -10.076 15.554 -6.818 1.00 85.75 86 LYS A O 1
ATOM 712 N N . ASN A 1 87 ? -9.148 13.954 -5.543 1.00 81.75 87 ASN A N 1
ATOM 713 C CA . ASN A 1 87 ? -10.397 13.293 -5.211 1.00 81.75 87 ASN A CA 1
ATOM 714 C C . ASN A 1 87 ? -10.432 12.919 -3.726 1.00 81.75 87 ASN A C 1
ATOM 716 O O . ASN A 1 87 ? -9.998 11.845 -3.317 1.00 81.75 87 ASN A O 1
ATOM 720 N N . LYS A 1 88 ? -11.030 13.809 -2.927 1.00 75.62 88 LYS A N 1
ATOM 721 C CA . LYS A 1 88 ? -11.179 13.627 -1.476 1.00 75.62 88 LYS A CA 1
ATOM 722 C C . LYS A 1 88 ? -12.010 12.399 -1.093 1.00 75.62 88 LYS A C 1
ATOM 724 O O . LYS A 1 88 ? -11.924 11.964 0.046 1.00 75.62 88 LYS A O 1
ATOM 729 N N . ASN A 1 89 ? -12.781 11.838 -2.028 1.00 79.50 89 ASN A N 1
ATOM 730 C CA . ASN A 1 89 ? -13.621 10.672 -1.771 1.00 79.50 89 ASN A CA 1
ATOM 731 C C . ASN A 1 89 ? -12.860 9.335 -1.822 1.00 79.50 89 ASN A C 1
ATOM 733 O O . ASN A 1 89 ? -13.453 8.300 -1.534 1.00 79.50 89 ASN A O 1
ATOM 737 N N . LEU A 1 90 ? -11.574 9.339 -2.195 1.00 75.38 90 LEU A N 1
ATOM 738 C CA . LEU A 1 90 ? -10.763 8.121 -2.328 1.00 75.38 90 LEU A CA 1
ATOM 739 C C . LEU A 1 90 ? -10.350 7.490 -0.997 1.00 75.38 90 LEU A C 1
ATOM 741 O O . LEU A 1 90 ? -9.968 6.331 -0.981 1.00 75.38 90 LEU A O 1
ATOM 745 N N . CYS A 1 91 ? -10.436 8.232 0.107 1.00 80.06 91 CYS A N 1
ATOM 746 C CA . CYS A 1 91 ? -10.204 7.710 1.456 1.00 80.06 91 CYS A CA 1
ATOM 747 C C . CYS A 1 91 ? -11.449 7.902 2.327 1.00 80.06 91 CYS A C 1
ATOM 749 O O . CYS A 1 91 ? -11.343 8.190 3.519 1.00 80.06 91 CYS A O 1
ATOM 751 N N . ASN A 1 92 ? -12.637 7.819 1.720 1.00 88.25 92 ASN A N 1
ATOM 752 C CA . ASN A 1 92 ? -13.884 7.892 2.469 1.00 88.25 92 ASN A CA 1
ATOM 753 C C . ASN A 1 92 ? -13.975 6.750 3.473 1.00 88.25 92 ASN A C 1
ATOM 755 O O . ASN A 1 92 ? -13.383 5.688 3.278 1.00 88.25 92 ASN A O 1
A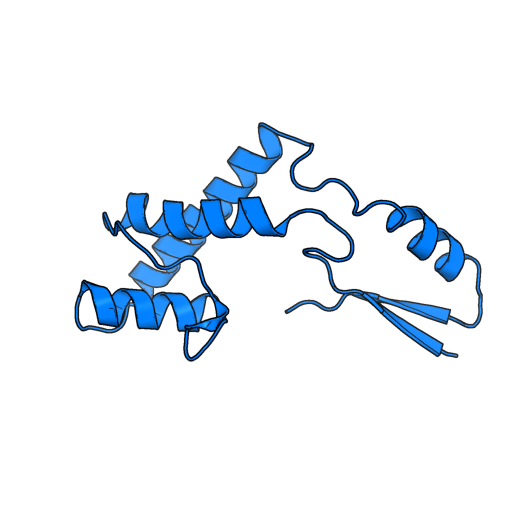TOM 759 N N . GLU A 1 93 ? -14.752 6.966 4.528 1.00 92.50 93 GLU A N 1
ATOM 760 C CA . GLU A 1 93 ? -15.017 5.900 5.481 1.00 92.50 93 GLU A CA 1
ATOM 761 C C . GLU A 1 93 ? -15.641 4.684 4.790 1.00 92.50 93 GLU A C 1
ATOM 763 O O . GLU A 1 93 ? -16.461 4.808 3.871 1.00 92.50 93 GLU A O 1
ATOM 768 N N . ILE A 1 94 ? -15.293 3.499 5.281 1.00 92.69 94 ILE A N 1
ATOM 769 C CA . ILE A 1 94 ? -16.162 2.342 5.101 1.00 92.69 94 ILE A CA 1
ATOM 770 C C . ILE A 1 94 ? -17.465 2.636 5.863 1.00 92.69 94 ILE A C 1
ATOM 772 O O . ILE A 1 94 ? -17.397 3.071 7.017 1.00 92.69 94 ILE A O 1
ATOM 776 N N . PRO A 1 95 ? -18.657 2.437 5.262 1.00 94.62 95 PRO A N 1
ATOM 777 C CA . PRO A 1 95 ? -19.919 2.781 5.909 1.00 94.62 95 PRO A CA 1
ATOM 778 C C . PRO A 1 95 ? -20.039 2.195 7.320 1.00 94.62 95 PRO A C 1
ATOM 780 O O . PRO A 1 95 ? -19.983 0.982 7.513 1.00 94.62 95 PRO A O 1
ATOM 783 N N . GLY A 1 96 ? -20.213 3.072 8.312 1.00 95.00 96 GLY A N 1
ATOM 784 C CA . GLY A 1 96 ? -20.324 2.693 9.723 1.00 95.00 96 GLY A CA 1
ATOM 785 C C . GLY A 1 96 ? -18.997 2.621 10.490 1.00 95.00 96 GLY A C 1
ATOM 786 O O . GLY A 1 96 ? -19.037 2.478 11.712 1.00 95.00 96 GLY A O 1
ATOM 787 N N . ALA A 1 97 ? -17.838 2.790 9.843 1.00 95.25 97 ALA A N 1
ATOM 788 C CA . ALA A 1 97 ? -16.537 2.779 10.516 1.00 95.25 97 ALA A CA 1
ATOM 789 C C . ALA A 1 97 ? -16.434 3.872 11.594 1.00 95.25 97 ALA A C 1
ATOM 791 O O . ALA A 1 97 ? -16.113 3.571 12.748 1.00 95.25 97 ALA A O 1
ATOM 792 N N . ALA A 1 98 ? -16.795 5.123 11.277 1.00 94.94 98 ALA A N 1
ATOM 793 C CA . ALA A 1 98 ? -16.796 6.195 12.273 1.00 94.94 98 ALA A CA 1
ATOM 794 C C . ALA A 1 98 ? -17.800 5.942 13.408 1.00 94.94 98 ALA A C 1
ATOM 796 O O . ALA A 1 98 ? -17.506 6.229 14.569 1.00 94.94 98 ALA A O 1
ATOM 797 N N . GLN A 1 99 ? -18.967 5.365 13.097 1.00 96.38 99 GLN A N 1
ATOM 798 C CA . GLN A 1 99 ? -19.968 5.013 14.105 1.00 96.38 99 GLN A CA 1
ATOM 799 C C . GLN A 1 99 ? -19.426 3.962 15.080 1.00 96.38 99 GLN A C 1
ATOM 801 O O . GLN A 1 99 ? -19.565 4.124 16.290 1.00 96.38 99 GLN A O 1
ATOM 806 N N . VAL A 1 100 ? -18.777 2.911 14.577 1.00 95.06 100 VAL A N 1
ATOM 807 C CA . VAL A 1 100 ? -18.179 1.860 15.410 1.00 95.06 100 VAL A CA 1
ATOM 808 C C . VAL A 1 100 ? -17.093 2.437 16.319 1.00 95.06 100 VAL A C 1
ATOM 810 O O . VAL A 1 100 ? -17.118 2.188 17.527 1.00 95.06 100 VAL A O 1
ATOM 813 N N . LEU A 1 101 ? -16.191 3.262 15.780 1.00 94.75 101 LEU A N 1
ATOM 814 C CA . LEU A 1 101 ? -15.163 3.943 16.575 1.00 94.75 101 LEU A CA 1
ATOM 815 C C . LEU A 1 101 ? -15.780 4.831 17.670 1.00 94.75 101 LEU A C 1
ATOM 817 O O . LEU A 1 101 ? -15.322 4.813 18.815 1.00 94.75 101 LEU A O 1
ATOM 821 N N . ALA A 1 102 ? -16.848 5.568 17.348 1.00 94.56 102 ALA A N 1
ATOM 822 C CA . ALA A 1 102 ? -17.567 6.411 18.301 1.00 94.56 102 ALA A CA 1
ATOM 823 C C . ALA A 1 102 ? -18.299 5.608 19.392 1.00 94.56 102 ALA A C 1
ATOM 825 O O . ALA A 1 102 ? -18.421 6.076 20.522 1.00 94.56 102 ALA A O 1
ATOM 826 N N . GLU A 1 103 ? -18.793 4.409 19.088 1.00 95.00 103 GLU A N 1
ATOM 827 C CA . GLU A 1 103 ? -19.428 3.539 20.081 1.00 95.00 103 GLU A CA 1
ATOM 828 C C . GLU A 1 103 ? -18.407 2.891 21.021 1.00 95.00 103 GLU A C 1
ATOM 830 O O . GLU A 1 103 ? -18.658 2.786 22.223 1.00 95.00 103 GLU A O 1
ATOM 835 N N . PHE A 1 104 ? -17.235 2.496 20.516 1.00 93.62 104 PHE A N 1
ATOM 836 C CA . PHE A 1 104 ? -16.167 1.974 21.370 1.00 93.62 104 PHE A CA 1
ATOM 837 C C . PHE A 1 104 ? -15.547 3.054 22.258 1.00 93.62 104 PHE A C 1
ATOM 839 O O . PHE A 1 104 ? -15.274 2.775 23.423 1.00 93.62 104 PHE A O 1
ATOM 846 N N . SER A 1 105 ? -15.400 4.291 21.773 1.00 90.94 105 SER A N 1
ATOM 847 C CA . SER A 1 105 ? -14.807 5.383 22.562 1.00 90.94 105 SER A CA 1
ATOM 848 C C . SER A 1 105 ? -15.651 5.797 23.774 1.00 90.94 105 SER A C 1
ATOM 850 O O . SER A 1 105 ? -15.120 6.330 24.746 1.00 90.94 105 SER A O 1
ATOM 852 N N . LYS A 1 106 ? -16.959 5.507 23.761 1.00 94.44 106 LYS A N 1
ATOM 853 C CA . LYS A 1 106 ? -17.863 5.721 24.905 1.00 94.44 106 LYS A CA 1
ATOM 854 C C . LYS A 1 106 ? -17.704 4.668 26.009 1.00 94.44 106 LYS A C 1
ATOM 856 O O . LYS A 1 106 ? -18.175 4.887 27.125 1.00 94.44 106 LYS A O 1
ATOM 861 N N . LYS A 1 107 ? -17.089 3.515 25.724 1.00 92.88 107 LYS A N 1
ATOM 862 C CA . LYS A 1 107 ? -16.957 2.405 26.679 1.00 92.88 107 LYS A CA 1
ATOM 863 C C . LYS A 1 107 ? -15.650 2.530 27.459 1.00 92.88 107 LYS A C 1
ATOM 865 O O . LYS A 1 107 ? -14.581 2.298 26.914 1.00 92.88 107 LYS A O 1
ATOM 870 N N . GLN A 1 108 ? -15.740 2.808 28.760 1.00 87.50 108 GLN A N 1
ATOM 871 C CA . GLN A 1 108 ? -14.562 2.999 29.625 1.00 87.50 108 GLN A CA 1
ATOM 872 C C . GLN A 1 108 ? -13.684 1.741 29.774 1.00 87.50 108 GLN A C 1
ATOM 874 O O . GLN A 1 108 ? -12.499 1.851 30.069 1.00 87.50 108 GLN A O 1
ATOM 879 N N . ASP A 1 109 ? -14.240 0.549 29.533 1.00 94.69 109 ASP A N 1
ATOM 880 C CA . ASP A 1 109 ? -13.513 -0.723 29.637 1.00 94.69 109 ASP A CA 1
ATOM 881 C C . ASP A 1 109 ? -12.789 -1.149 28.350 1.00 94.69 109 ASP A C 1
ATOM 883 O O . ASP A 1 109 ? -12.163 -2.216 28.341 1.00 94.69 109 ASP A O 1
ATOM 887 N N . TRP A 1 110 ? -12.874 -0.356 27.275 1.00 95.50 110 TRP A N 1
ATOM 888 C CA . TRP A 1 110 ? -12.292 -0.661 25.968 1.00 95.50 110 TRP A CA 1
ATOM 889 C C . TRP A 1 110 ? -11.202 0.338 25.573 1.00 95.50 110 TRP A C 1
ATOM 891 O O . TRP A 1 110 ? -11.410 1.547 25.595 1.00 95.50 110 TRP A O 1
ATOM 901 N N . GLY A 1 111 ? -10.051 -0.180 25.148 1.00 94.50 111 GLY A N 1
ATOM 902 C CA . GLY A 1 111 ? -9.059 0.565 24.376 1.00 94.50 111 GLY A CA 1
ATOM 903 C C . GLY A 1 111 ? -9.286 0.386 22.874 1.00 94.50 111 GLY A C 1
ATOM 904 O O . GLY A 1 111 ? -9.745 -0.673 22.440 1.00 94.50 111 GLY A O 1
ATOM 905 N N . ILE A 1 112 ? -8.929 1.403 22.090 1.00 94.94 112 ILE A N 1
ATOM 906 C CA . ILE A 1 112 ? -8.912 1.365 20.621 1.00 94.94 112 ILE A CA 1
ATOM 907 C C . ILE A 1 112 ? -7.456 1.473 20.165 1.00 94.94 112 ILE A C 1
ATOM 909 O O . ILE A 1 112 ? -6.736 2.364 20.616 1.00 94.94 112 ILE A O 1
ATOM 913 N N . ALA A 1 113 ? -7.036 0.589 19.265 1.00 94.31 113 ALA A N 1
ATOM 914 C CA . ALA A 1 113 ? -5.743 0.655 18.595 1.00 94.31 113 ALA A CA 1
ATOM 915 C C . ALA A 1 113 ? -5.900 0.471 17.082 1.00 94.31 113 ALA A C 1
ATOM 917 O O . ALA A 1 113 ? -6.909 -0.048 16.604 1.00 94.31 113 ALA A O 1
ATOM 918 N N . ILE A 1 114 ? -4.877 0.896 16.346 1.00 94.38 114 ILE A N 1
ATOM 919 C CA . ILE A 1 114 ? -4.776 0.736 14.898 1.00 94.38 114 ILE A CA 1
ATOM 920 C C . ILE A 1 114 ? -3.640 -0.242 14.604 1.00 94.38 114 ILE A C 1
ATOM 922 O O . ILE A 1 114 ? -2.553 -0.110 15.171 1.00 94.38 114 ILE A O 1
ATOM 926 N N . ALA A 1 115 ? -3.901 -1.221 13.745 1.00 90.12 115 ALA A N 1
ATOM 927 C CA . ALA A 1 115 ? -2.866 -2.050 13.157 1.00 90.12 115 ALA A CA 1
ATOM 928 C C . ALA A 1 115 ? -2.147 -1.216 12.093 1.00 90.12 115 ALA A C 1
ATOM 930 O O . ALA A 1 115 ? -2.763 -0.740 11.146 1.00 90.12 115 ALA A O 1
ATOM 931 N N . ILE A 1 116 ? -0.851 -1.000 12.292 1.00 74.06 116 ILE A N 1
ATOM 932 C CA . ILE A 1 116 ? 0.036 -0.458 11.266 1.00 74.06 116 ILE A CA 1
ATOM 933 C C . ILE A 1 116 ? 0.860 -1.626 10.736 1.00 74.06 116 ILE A C 1
ATOM 935 O O . ILE A 1 116 ? 1.556 -2.287 11.513 1.00 74.06 116 ILE A O 1
ATOM 939 N N . THR A 1 117 ? 0.711 -1.912 9.448 1.00 57.47 117 THR A N 1
ATOM 940 C CA . THR A 1 117 ? 1.450 -2.963 8.737 1.00 57.47 117 THR A CA 1
ATOM 941 C C . THR A 1 117 ? 2.644 -2.384 7.996 1.00 57.47 117 THR A C 1
ATOM 943 O O . THR A 1 117 ? 2.552 -1.221 7.541 1.00 57.47 117 THR A O 1
#

Secondary structure (DSSP, 8-state):
-EEEEE-SBTTTB--HHHHHHHHHHHHHHHH--------GGGSSS-SHHHHHHHHHHHHHSSPPPHHHHHHHHHHHHHHHHHHHHH-GGGGPBPTTHHHHHHHHHT-TTEEEEE---

Sequence (117 aa):
MQLVIFDIDGTLTNSNDFDATCFIRAFELEFGFSEINSNWSEYENITDSGITQQIFWEKLNQLPKQEEVLKIKKRFVSLLENTSQKNKNLCNEIPGAAQVLAEFSKKQDWGIAIAIT

pLDDT: mean 92.26, std 6.14, range [57.47, 97.62]

Foldseek 3Di:
DAEDEFEQDPTFWVAPPQLLVLLQVLCCVLPVDPDQDSPLVPFPDSDSQSSQQVSCCVPPVDGDDPVSSVSSVVSSVVSVVVVCVVPVNNGPTDVCSVVVVVVQVPDPVYDYHYDDD